Protein AF-A0A1J3HVV7-F1 (afdb_monomer_lite)

Structure (mmCIF, N/CA/C/O backbone):
data_AF-A0A1J3HVV7-F1
#
_entry.id   AF-A0A1J3HVV7-F1
#
loop_
_atom_site.group_PDB
_atom_site.id
_atom_site.type_symbol
_atom_site.label_atom_id
_atom_site.label_alt_id
_atom_site.label_comp_id
_atom_site.label_asym_id
_atom_site.label_entity_id
_atom_site.label_seq_id
_atom_site.pdbx_PDB_ins_code
_atom_site.Cartn_x
_atom_site.Cartn_y
_atom_site.Cartn_z
_atom_site.occupancy
_atom_site.B_iso_or_equiv
_atom_site.auth_seq_id
_atom_site.auth_comp_id
_atom_site.auth_asym_id
_atom_site.auth_atom_id
_atom_site.pdbx_PDB_model_num
ATOM 1 N N . PRO A 1 1 ? -12.719 -1.413 17.685 1.00 53.25 1 PRO A N 1
ATOM 2 C CA . PRO A 1 1 ? -11.487 -0.766 17.178 1.00 53.25 1 PRO A CA 1
ATOM 3 C C . PRO A 1 1 ? -11.743 -0.129 15.806 1.00 53.25 1 PRO A C 1
ATOM 5 O O . PRO A 1 1 ? -12.050 -0.845 14.857 1.00 53.25 1 PRO A O 1
ATOM 8 N N . GLU A 1 2 ? -11.685 1.200 15.722 1.00 62.75 2 GLU A N 1
ATOM 9 C CA . GLU A 1 2 ? -11.682 1.907 14.435 1.00 62.75 2 GLU A CA 1
ATOM 10 C C . GLU A 1 2 ? -10.367 1.632 13.701 1.00 62.75 2 GLU A C 1
ATOM 12 O O . GLU A 1 2 ? -9.304 1.584 14.318 1.00 62.75 2 GLU A O 1
ATOM 17 N N . ARG A 1 3 ? -10.441 1.402 12.387 1.00 71.06 3 ARG A N 1
ATOM 18 C CA . ARG A 1 3 ? -9.241 1.354 11.548 1.00 71.06 3 ARG A CA 1
ATOM 19 C C . ARG A 1 3 ? -8.810 2.784 11.263 1.00 71.06 3 ARG A C 1
ATOM 21 O O . ARG A 1 3 ? -9.602 3.560 10.746 1.00 71.06 3 ARG A O 1
ATOM 28 N N . ASP A 1 4 ? -7.553 3.089 11.538 1.00 82.56 4 ASP A N 1
ATOM 29 C CA . ASP A 1 4 ? -6.906 4.330 11.119 1.00 82.56 4 ASP A CA 1
ATOM 30 C C . ASP A 1 4 ? -5.933 4.078 9.950 1.00 82.56 4 ASP A C 1
ATOM 32 O O . ASP A 1 4 ? -5.664 2.938 9.549 1.00 82.56 4 ASP A O 1
ATOM 36 N N . THR A 1 5 ? -5.385 5.156 9.389 1.00 81.38 5 THR A N 1
ATOM 37 C CA . THR A 1 5 ? -4.381 5.107 8.314 1.00 81.38 5 THR A CA 1
ATOM 38 C C . THR A 1 5 ? -3.164 4.252 8.691 1.00 81.38 5 THR A C 1
ATOM 40 O O . THR A 1 5 ? -2.604 3.566 7.836 1.00 81.38 5 THR A O 1
ATOM 43 N N . VAL A 1 6 ? -2.761 4.241 9.967 1.00 84.75 6 VAL A N 1
ATOM 44 C CA . VAL A 1 6 ? -1.617 3.453 10.456 1.00 84.75 6 VAL A CA 1
ATOM 45 C C . VAL A 1 6 ? -1.926 1.957 10.381 1.00 84.75 6 VAL A C 1
ATOM 47 O O . VAL A 1 6 ? -1.095 1.173 9.922 1.00 84.75 6 VAL A O 1
ATOM 50 N N . THR A 1 7 ? -3.144 1.565 10.744 1.00 89.19 7 THR A N 1
ATOM 51 C CA . THR A 1 7 ? -3.630 0.184 10.687 1.00 89.19 7 THR A CA 1
ATOM 52 C C . THR A 1 7 ? -3.696 -0.320 9.247 1.00 89.19 7 THR A C 1
ATOM 54 O O . THR A 1 7 ? -3.235 -1.426 8.958 1.00 89.19 7 THR A O 1
ATOM 57 N N . TRP A 1 8 ? -4.213 0.493 8.320 1.00 91.25 8 TRP A N 1
ATOM 58 C CA . TRP A 1 8 ? -4.216 0.164 6.889 1.00 91.25 8 TRP A CA 1
ATOM 59 C C . TRP A 1 8 ? -2.804 -0.031 6.344 1.00 91.25 8 TRP A C 1
ATOM 61 O O . TRP A 1 8 ? -2.543 -1.019 5.658 1.00 91.25 8 TRP A O 1
ATOM 71 N N . ASN A 1 9 ? -1.880 0.858 6.706 1.00 88.12 9 ASN A N 1
ATOM 72 C CA . ASN A 1 9 ? -0.483 0.748 6.301 1.00 88.12 9 ASN A CA 1
ATOM 73 C C . ASN A 1 9 ? 0.162 -0.528 6.829 1.00 88.12 9 ASN A C 1
ATOM 75 O O . ASN A 1 9 ? 0.808 -1.237 6.066 1.00 88.12 9 ASN A O 1
ATOM 79 N N . ALA A 1 10 ? -0.038 -0.849 8.108 1.00 90.00 10 ALA A N 1
ATOM 80 C CA . ALA A 1 10 ? 0.502 -2.061 8.711 1.00 90.00 10 ALA A CA 1
ATOM 81 C C . ALA A 1 10 ? -0.023 -3.326 8.013 1.00 90.00 10 ALA A C 1
ATOM 83 O O . ALA A 1 10 ? 0.759 -4.231 7.715 1.00 90.00 10 ALA A O 1
ATOM 84 N N . LEU A 1 11 ? -1.321 -3.366 7.691 1.00 90.44 11 LEU A N 1
ATOM 85 C CA . LEU A 1 11 ? -1.923 -4.468 6.942 1.00 90.44 11 LEU A CA 1
ATOM 86 C C . LEU A 1 11 ? -1.325 -4.571 5.535 1.00 90.44 11 LEU A C 1
ATOM 88 O O . LEU A 1 11 ? -0.806 -5.620 5.172 1.00 90.44 11 LEU A O 1
ATOM 92 N N . ILE A 1 12 ? -1.319 -3.487 4.759 1.00 89.75 12 ILE A N 1
ATOM 93 C CA . ILE A 1 12 ? -0.800 -3.491 3.383 1.00 89.75 12 ILE A CA 1
ATOM 94 C C . ILE A 1 12 ? 0.687 -3.883 3.353 1.00 89.75 12 ILE A C 1
ATOM 96 O O . ILE A 1 12 ? 1.074 -4.729 2.547 1.00 89.75 12 ILE A O 1
ATOM 100 N N . CYS A 1 13 ? 1.504 -3.354 4.272 1.00 88.44 13 CYS A N 1
ATOM 101 C CA . CYS A 1 13 ? 2.902 -3.759 4.459 1.00 88.44 13 CYS A CA 1
ATOM 102 C C . CYS A 1 13 ? 3.032 -5.260 4.740 1.00 88.44 13 CYS A C 1
ATOM 104 O O . CYS A 1 13 ? 3.866 -5.937 4.141 1.00 88.44 13 CYS A O 1
ATOM 106 N N . GLY A 1 14 ? 2.226 -5.778 5.672 1.00 90.31 14 GLY A N 1
ATOM 107 C CA . GLY A 1 14 ? 2.265 -7.180 6.074 1.00 90.31 14 GLY A CA 1
ATOM 108 C C . GLY A 1 14 ? 1.910 -8.116 4.923 1.00 90.31 14 GLY A C 1
ATOM 109 O O . GLY A 1 14 ? 2.619 -9.089 4.687 1.00 90.31 14 GLY A O 1
ATOM 110 N N . TYR A 1 15 ? 0.857 -7.808 4.169 1.00 89.44 15 TYR A N 1
ATOM 111 C CA . TYR A 1 15 ? 0.453 -8.612 3.016 1.00 89.44 15 TYR A CA 1
ATOM 112 C C . TYR A 1 15 ? 1.475 -8.528 1.876 1.00 89.44 15 TYR A C 1
ATOM 114 O O . TYR A 1 15 ? 1.874 -9.563 1.346 1.00 89.44 15 TYR A O 1
ATOM 122 N N . SER A 1 16 ? 1.972 -7.326 1.565 1.00 85.06 16 SER A N 1
ATOM 123 C CA . SER A 1 16 ? 2.987 -7.112 0.526 1.00 85.06 16 SER A CA 1
ATOM 124 C C . SER A 1 16 ? 4.282 -7.881 0.819 1.00 85.06 16 SER A C 1
ATOM 126 O O . SER A 1 16 ? 4.754 -8.648 -0.017 1.00 85.06 16 SER A O 1
ATOM 128 N N . ARG A 1 17 ? 4.808 -7.790 2.051 1.00 85.50 17 ARG A N 1
ATOM 129 C CA . ARG A 1 17 ? 6.052 -8.477 2.450 1.00 85.50 17 ARG A CA 1
ATOM 130 C C . ARG A 1 17 ? 5.949 -10.004 2.424 1.00 85.50 17 ARG A C 1
ATOM 132 O O . ARG A 1 17 ? 6.963 -10.672 2.255 1.00 85.50 17 ARG A O 1
ATOM 139 N N . ASN A 1 18 ? 4.751 -10.551 2.609 1.00 87.62 18 ASN A N 1
ATOM 140 C CA . ASN A 1 18 ? 4.518 -11.995 2.624 1.00 87.62 18 ASN A CA 1
ATOM 141 C C . ASN A 1 18 ? 4.106 -12.560 1.249 1.00 87.62 18 ASN A C 1
ATOM 143 O O . ASN A 1 18 ? 3.722 -13.723 1.171 1.00 87.62 18 ASN A O 1
ATOM 147 N N . GLY A 1 19 ? 4.171 -11.763 0.174 1.00 84.25 19 GLY A N 1
ATOM 148 C CA . GLY A 1 19 ? 3.826 -12.213 -1.180 1.00 84.25 19 GLY A CA 1
ATOM 149 C C . GLY A 1 19 ? 2.319 -12.302 -1.450 1.00 84.25 19 GLY A C 1
ATOM 150 O O . GLY A 1 19 ? 1.905 -12.885 -2.447 1.00 84.25 19 GLY A O 1
ATOM 151 N N . TYR A 1 20 ? 1.482 -11.707 -0.595 1.00 87.06 20 TYR A N 1
ATOM 152 C CA . TYR A 1 20 ? 0.029 -11.613 -0.791 1.00 87.06 20 TYR A CA 1
ATOM 153 C C . TYR A 1 20 ? -0.341 -10.303 -1.487 1.00 87.06 20 TYR A C 1
ATOM 155 O O . TYR A 1 20 ? -1.089 -9.460 -0.993 1.00 87.06 20 TYR A O 1
ATOM 163 N N . GLU A 1 21 ? 0.236 -10.134 -2.663 1.00 81.50 21 GLU A N 1
ATOM 164 C CA . GLU A 1 21 ? 0.260 -8.915 -3.468 1.00 81.50 21 GLU A CA 1
ATOM 165 C C . GLU A 1 21 ? -1.150 -8.480 -3.891 1.00 81.50 21 GLU A C 1
ATOM 167 O O . GLU A 1 21 ? -1.557 -7.327 -3.730 1.00 81.50 21 GLU A O 1
ATOM 172 N N . CYS A 1 22 ? -1.951 -9.450 -4.339 1.00 83.94 22 CYS A N 1
ATOM 173 C CA . CYS A 1 22 ? -3.347 -9.240 -4.711 1.00 83.94 22 CYS A CA 1
ATOM 174 C C . CYS A 1 22 ? -4.211 -8.802 -3.521 1.00 83.94 22 CYS A C 1
ATOM 176 O O . CYS A 1 22 ? -5.133 -8.003 -3.682 1.00 83.94 22 CYS A O 1
ATOM 178 N N . ASP A 1 23 ? -3.938 -9.314 -2.324 1.00 89.06 23 ASP A N 1
ATOM 179 C CA . ASP A 1 23 ? -4.701 -8.969 -1.126 1.00 89.06 23 ASP A CA 1
ATOM 180 C C . ASP A 1 23 ? -4.263 -7.617 -0.553 1.00 89.06 23 ASP A C 1
ATOM 182 O O . ASP A 1 23 ? -5.117 -6.819 -0.166 1.00 89.06 23 ASP A O 1
ATOM 186 N N . ALA A 1 24 ? -2.967 -7.289 -0.620 1.00 88.56 24 ALA A N 1
ATOM 187 C CA . ALA A 1 24 ? -2.465 -5.939 -0.363 1.00 88.56 24 ALA A CA 1
ATOM 188 C C . ALA A 1 24 ? -3.146 -4.906 -1.2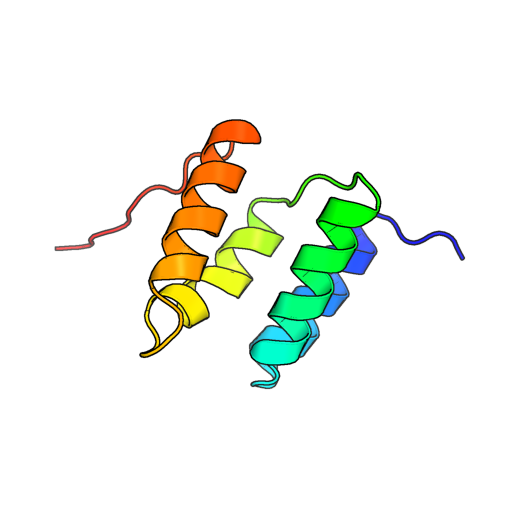82 1.00 88.56 24 ALA A C 1
ATOM 190 O O . ALA A 1 24 ? -3.552 -3.835 -0.824 1.00 88.56 24 ALA A O 1
ATOM 191 N N . TRP A 1 25 ? -3.358 -5.253 -2.556 1.00 85.94 25 TRP A N 1
ATOM 192 C CA . TRP A 1 25 ? -4.094 -4.414 -3.501 1.00 85.94 25 TRP A CA 1
ATOM 193 C C . TRP A 1 25 ? -5.569 -4.234 -3.120 1.00 85.94 25 TRP A C 1
ATOM 195 O O . TRP A 1 25 ? -6.075 -3.111 -3.101 1.00 85.94 25 TRP A O 1
ATOM 205 N N . LYS A 1 26 ? -6.278 -5.314 -2.762 1.00 89.56 26 LYS A N 1
ATOM 206 C CA . LYS A 1 26 ? -7.675 -5.223 -2.293 1.00 89.56 26 LYS A CA 1
ATOM 207 C C . LYS A 1 26 ? -7.797 -4.341 -1.049 1.00 89.56 26 LYS A C 1
ATOM 209 O O . LYS A 1 26 ? -8.735 -3.551 -0.950 1.00 89.56 26 LYS A O 1
ATOM 214 N N . LEU A 1 27 ? -6.841 -4.445 -0.122 1.00 90.88 27 LEU A N 1
ATOM 215 C CA . LEU A 1 27 ? -6.787 -3.605 1.073 1.00 90.88 27 LEU A CA 1
ATOM 216 C C . LEU A 1 27 ? -6.592 -2.127 0.714 1.00 90.88 27 LEU A C 1
ATOM 218 O O . LEU A 1 27 ? -7.294 -1.280 1.256 1.00 90.88 27 LEU A O 1
ATOM 222 N N . PHE A 1 28 ? -5.713 -1.817 -0.241 1.00 89.75 28 PHE A N 1
ATOM 223 C CA . PHE A 1 28 ? -5.541 -0.455 -0.749 1.00 89.75 28 PHE A CA 1
ATOM 224 C C . PHE A 1 28 ? -6.831 0.113 -1.360 1.00 89.75 28 PHE A C 1
ATOM 226 O O . PHE A 1 28 ? -7.225 1.231 -1.036 1.00 89.75 28 PHE A O 1
ATOM 233 N N . ILE A 1 29 ? -7.544 -0.660 -2.182 1.00 89.38 29 ILE A N 1
ATOM 234 C CA . ILE A 1 29 ? -8.834 -0.220 -2.736 1.00 89.38 29 ILE A CA 1
ATOM 235 C C . ILE A 1 29 ? -9.864 0.013 -1.622 1.00 89.38 29 ILE A C 1
ATOM 237 O O . ILE A 1 29 ? -10.559 1.029 -1.637 1.00 89.38 29 ILE A O 1
ATOM 241 N N . SER A 1 30 ? -9.935 -0.875 -0.626 1.00 91.88 30 SER A N 1
ATOM 242 C CA . SER A 1 30 ? -10.843 -0.702 0.513 1.00 91.88 30 SER A CA 1
ATOM 243 C C . SER A 1 30 ? -10.499 0.525 1.361 1.00 91.88 30 SER A C 1
ATOM 245 O O . SER A 1 30 ? -11.411 1.174 1.870 1.00 91.88 30 SER A O 1
ATOM 247 N N . MET A 1 31 ? -9.214 0.850 1.519 1.00 90.94 31 MET A N 1
ATOM 248 C CA . MET A 1 31 ? -8.756 2.061 2.201 1.00 90.94 31 MET A CA 1
ATOM 249 C C . MET A 1 31 ? -9.307 3.315 1.502 1.00 90.94 31 MET A C 1
ATOM 251 O O . MET A 1 31 ? -9.911 4.167 2.153 1.00 90.94 31 MET A O 1
ATOM 255 N N . LEU A 1 32 ? -9.190 3.379 0.170 1.00 88.62 32 LEU A N 1
ATOM 256 C CA . LEU A 1 32 ? -9.708 4.489 -0.639 1.00 88.62 32 LEU A CA 1
ATOM 257 C C . LEU A 1 32 ? -11.237 4.591 -0.588 1.00 88.62 32 LEU A C 1
ATOM 259 O O . LEU A 1 32 ? -11.776 5.685 -0.454 1.00 88.62 32 LEU A O 1
ATOM 263 N N . GLN A 1 33 ? -11.943 3.459 -0.672 1.00 90.00 33 GLN A N 1
ATOM 264 C CA . GLN A 1 33 ? -13.410 3.417 -0.607 1.00 90.00 33 GLN A CA 1
ATOM 265 C C . GLN A 1 33 ? -13.958 3.903 0.739 1.00 90.00 33 GLN A C 1
ATOM 267 O O . GLN A 1 33 ? -15.060 4.442 0.792 1.00 90.00 33 GLN A O 1
ATOM 272 N N . GLN A 1 34 ? -13.189 3.736 1.816 1.00 90.00 34 GLN A N 1
ATOM 273 C CA . GLN A 1 34 ? -13.529 4.244 3.146 1.00 90.00 34 GLN A CA 1
ATOM 274 C C . GLN A 1 34 ? -13.075 5.698 3.372 1.00 90.00 34 GLN A C 1
ATOM 276 O O . GLN A 1 34 ? -13.224 6.216 4.474 1.00 90.00 34 GLN A O 1
ATOM 281 N N . GLY A 1 35 ? -12.541 6.368 2.345 1.00 88.25 35 GLY A N 1
ATOM 282 C CA . GLY A 1 35 ? -12.144 7.776 2.407 1.00 88.25 35 GLY A CA 1
ATOM 283 C C . GLY A 1 35 ? -10.786 8.030 3.065 1.00 88.25 35 GLY A C 1
ATOM 284 O O . GLY A 1 35 ? -10.449 9.182 3.329 1.00 88.25 35 GLY A O 1
ATOM 285 N N . PHE A 1 36 ? -9.989 6.988 3.319 1.00 87.75 36 PHE A N 1
ATOM 286 C CA . PHE A 1 36 ? -8.642 7.153 3.860 1.00 87.75 36 PHE A CA 1
ATOM 287 C C . PHE A 1 36 ? -7.647 7.475 2.743 1.00 87.75 36 PHE A C 1
ATOM 289 O O . PHE A 1 36 ? -7.583 6.787 1.722 1.00 87.75 36 PHE A O 1
ATOM 296 N N . SER A 1 37 ? -6.816 8.493 2.969 1.00 85.50 37 SER A N 1
ATOM 297 C CA . SER A 1 37 ? -5.729 8.840 2.053 1.00 85.50 37 SER A CA 1
ATOM 298 C C . SER A 1 37 ? -4.523 7.923 2.258 1.00 85.50 37 SER A C 1
ATOM 300 O O . SER A 1 37 ? -4.038 7.804 3.390 1.00 85.50 37 SER A O 1
ATOM 302 N N . PRO A 1 38 ? -4.001 7.294 1.192 1.00 84.94 38 PRO A N 1
ATOM 303 C CA . PRO A 1 38 ? -2.779 6.514 1.273 1.00 84.94 38 PRO A CA 1
ATOM 304 C C . PRO A 1 38 ? -1.592 7.402 1.641 1.00 84.94 38 PRO A C 1
ATOM 306 O O . PRO A 1 38 ? -1.527 8.578 1.291 1.00 84.94 38 PRO A O 1
ATOM 309 N N . SER A 1 39 ? -0.640 6.814 2.354 1.00 85.50 39 SER A N 1
ATOM 310 C CA . SER A 1 39 ? 0.620 7.453 2.735 1.00 85.50 39 SER A CA 1
ATOM 311 C C . SER A 1 39 ? 1.745 7.057 1.778 1.00 85.50 39 SER A C 1
ATOM 313 O O . SER A 1 39 ? 1.627 6.069 1.048 1.00 85.50 39 SER A O 1
ATOM 315 N N . ALA A 1 40 ? 2.883 7.753 1.845 1.00 83.31 40 ALA A N 1
ATOM 316 C CA . ALA A 1 40 ? 4.091 7.366 1.112 1.00 83.31 40 ALA A CA 1
ATOM 317 C C . ALA A 1 40 ? 4.468 5.892 1.361 1.00 83.31 40 ALA A C 1
ATOM 319 O O . ALA A 1 40 ? 4.774 5.160 0.423 1.00 83.31 40 ALA A O 1
ATOM 320 N N . THR A 1 41 ? 4.346 5.420 2.606 1.00 84.56 41 THR A N 1
ATOM 321 C CA . THR A 1 41 ? 4.591 4.017 2.967 1.00 84.56 41 THR A CA 1
ATOM 322 C C . THR A 1 41 ? 3.642 3.070 2.241 1.00 84.56 41 THR A C 1
ATOM 324 O O . THR A 1 41 ? 4.082 2.060 1.701 1.00 84.56 41 THR A O 1
ATOM 327 N N . THR A 1 42 ? 2.346 3.385 2.186 1.00 85.06 42 THR A N 1
ATOM 328 C CA . THR A 1 42 ? 1.346 2.570 1.472 1.00 85.06 42 THR A CA 1
ATOM 329 C C . THR A 1 42 ? 1.766 2.364 0.025 1.00 85.06 42 THR A C 1
ATOM 331 O O . THR A 1 42 ? 1.789 1.249 -0.480 1.00 85.06 42 THR A O 1
ATOM 334 N N . LEU A 1 43 ? 2.149 3.463 -0.614 1.00 82.44 43 LEU A N 1
ATOM 335 C CA . LEU A 1 43 ? 2.492 3.526 -2.018 1.00 82.44 43 LEU A CA 1
ATOM 336 C C . LEU A 1 43 ? 3.790 2.777 -2.342 1.00 82.44 43 LEU A C 1
ATOM 338 O O . LEU A 1 43 ? 3.821 2.003 -3.296 1.00 82.44 43 LEU A O 1
ATOM 342 N N . VAL A 1 44 ? 4.828 2.929 -1.514 1.00 84.62 44 VAL A N 1
ATOM 343 C CA . VAL A 1 44 ? 6.099 2.201 -1.673 1.00 84.62 44 VAL A CA 1
ATOM 344 C C . VAL A 1 44 ? 5.891 0.688 -1.621 1.00 84.62 44 VAL A C 1
ATOM 346 O O . VAL A 1 44 ? 6.485 -0.037 -2.412 1.00 84.62 44 VAL A O 1
ATOM 349 N N . ASN A 1 45 ? 5.003 0.199 -0.752 1.00 83.06 45 ASN A N 1
ATOM 350 C CA . ASN A 1 45 ? 4.707 -1.234 -0.668 1.00 83.06 45 ASN A CA 1
ATOM 351 C C . ASN A 1 45 ? 3.893 -1.768 -1.856 1.00 83.06 45 ASN A C 1
ATOM 353 O O . ASN A 1 45 ? 3.809 -2.984 -2.014 1.00 83.06 45 ASN A O 1
ATOM 357 N N . LEU A 1 46 ? 3.298 -0.887 -2.670 1.00 82.88 46 LEU A N 1
ATOM 358 C CA . LEU A 1 46 ? 2.547 -1.242 -3.877 1.00 82.88 46 LEU A CA 1
ATOM 359 C C . LEU A 1 46 ? 3.375 -1.098 -5.167 1.00 82.88 46 LEU A C 1
ATOM 361 O O . LEU A 1 46 ? 2.998 -1.654 -6.200 1.00 82.88 46 LEU A O 1
ATOM 365 N N . LEU A 1 47 ? 4.503 -0.376 -5.126 1.00 78.06 47 LEU A N 1
ATOM 366 C CA . LEU A 1 47 ? 5.393 -0.180 -6.279 1.00 78.06 47 LEU A CA 1
ATOM 367 C C . LEU A 1 47 ? 5.867 -1.493 -6.929 1.00 78.06 47 LEU A C 1
ATOM 369 O O . LEU A 1 47 ? 5.831 -1.558 -8.159 1.00 78.06 47 LEU A O 1
ATOM 373 N N . PRO A 1 48 ? 6.254 -2.548 -6.177 1.00 75.81 48 PRO A N 1
ATOM 374 C CA . PRO A 1 48 ? 6.691 -3.809 -6.781 1.00 75.81 48 PRO A CA 1
ATOM 375 C C . PRO A 1 48 ? 5.626 -4.446 -7.682 1.00 75.81 48 PRO A C 1
ATOM 377 O O . PRO A 1 48 ? 5.957 -5.017 -8.720 1.00 75.81 48 PRO A O 1
ATOM 380 N N . PHE A 1 49 ? 4.345 -4.273 -7.343 1.00 74.19 49 PHE A N 1
ATOM 381 C CA . PHE A 1 49 ? 3.228 -4.805 -8.128 1.00 74.19 49 PHE A CA 1
ATOM 382 C C . PHE A 1 49 ? 3.103 -4.103 -9.470 1.00 74.19 49 PHE A C 1
ATOM 384 O O . PHE A 1 49 ? 2.813 -4.735 -10.473 1.00 74.19 49 PHE A O 1
ATOM 391 N N . CYS A 1 50 ? 3.400 -2.806 -9.529 1.00 70.81 50 CYS A N 1
ATOM 392 C CA . CYS A 1 50 ? 3.284 -2.014 -10.751 1.00 70.81 50 CYS A CA 1
ATOM 393 C C . CYS A 1 50 ? 4.269 -2.460 -11.850 1.00 70.81 50 CYS A C 1
ATOM 395 O O . CYS A 1 50 ? 4.018 -2.211 -13.030 1.00 70.81 50 CYS A O 1
ATOM 397 N N . GLY A 1 51 ? 5.374 -3.112 -11.465 1.00 69.69 51 GLY A N 1
ATOM 398 C CA . GLY A 1 51 ? 6.366 -3.683 -12.378 1.00 69.69 51 GLY A CA 1
ATOM 399 C C . GLY A 1 51 ? 6.079 -5.125 -12.814 1.00 69.69 51 GLY A C 1
ATOM 400 O O . GLY A 1 51 ? 6.732 -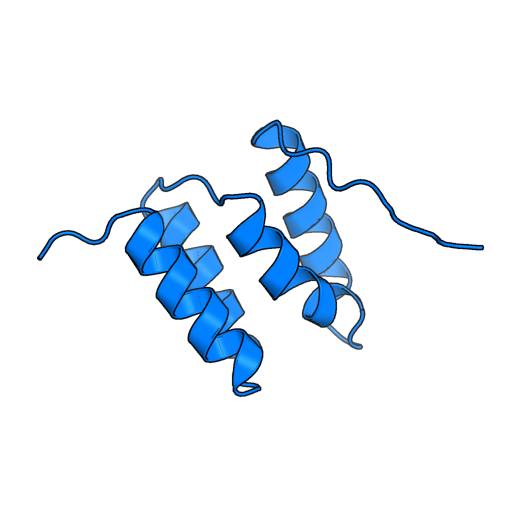5.616 -13.733 1.00 69.69 51 GLY A O 1
ATOM 401 N N . GLN A 1 52 ? 5.115 -5.811 -12.191 1.00 70.06 52 GLN A N 1
ATOM 402 C CA . GLN A 1 52 ? 4.747 -7.183 -12.546 1.00 70.06 52 GLN A CA 1
ATOM 403 C C . GLN A 1 52 ? 3.783 -7.222 -13.744 1.00 70.06 52 GLN A C 1
ATOM 405 O O . GLN A 1 52 ? 2.908 -6.368 -13.925 1.00 70.06 52 GLN A O 1
ATOM 410 N N . CYS A 1 53 ? 3.943 -8.245 -14.589 1.00 55.47 53 CYS A N 1
ATOM 411 C CA . CYS A 1 53 ? 3.128 -8.433 -15.788 1.00 55.47 53 CYS A CA 1
ATOM 412 C C . CYS A 1 53 ? 1.640 -8.584 -15.404 1.00 55.47 53 CYS A C 1
ATOM 414 O O . CYS A 1 53 ? 1.296 -9.450 -14.608 1.00 55.47 53 CYS A O 1
ATOM 416 N N . GLY A 1 54 ? 0.762 -7.728 -15.944 1.00 66.75 54 GLY A N 1
ATOM 417 C CA . GLY A 1 54 ? -0.678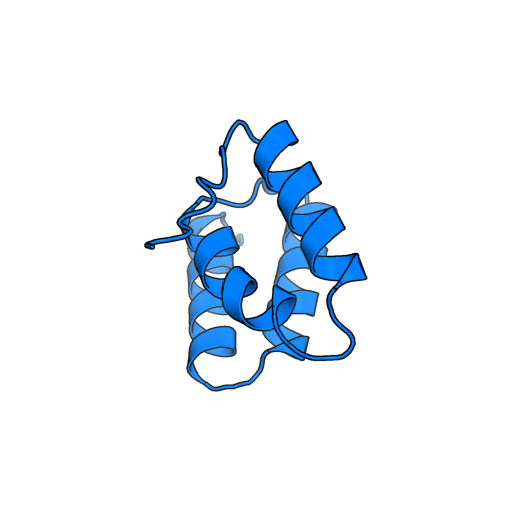 -7.699 -15.619 1.00 66.75 54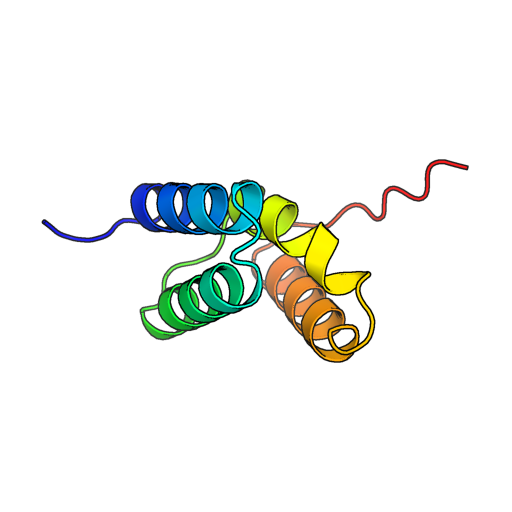 GLY A CA 1
ATOM 418 C C . GLY A 1 54 ? -1.125 -6.563 -14.686 1.00 66.75 54 GLY A C 1
ATOM 419 O O . GLY A 1 54 ? -2.327 -6.334 -14.545 1.00 66.75 54 GLY A O 1
ATOM 420 N N . PHE A 1 55 ? -0.180 -5.804 -14.118 1.00 68.19 55 PHE A N 1
ATOM 421 C CA . PHE A 1 55 ? -0.464 -4.717 -13.170 1.00 68.19 55 PHE A CA 1
ATOM 422 C C . PHE A 1 55 ? -0.060 -3.312 -13.660 1.00 68.19 55 PHE A C 1
ATOM 424 O O . PHE A 1 55 ? -0.137 -2.329 -12.924 1.00 68.19 55 PHE A O 1
ATOM 431 N N . VAL A 1 56 ? 0.326 -3.165 -14.930 1.00 69.62 56 VAL A N 1
ATOM 432 C CA . VAL A 1 56 ? 0.768 -1.877 -15.506 1.00 69.62 56 VAL A CA 1
ATOM 433 C C . VAL A 1 56 ? -0.346 -0.818 -15.497 1.00 69.62 56 VAL A C 1
ATOM 435 O O . VAL A 1 56 ? -0.091 0.364 -15.251 1.00 69.62 56 VAL A O 1
ATOM 438 N N . SER A 1 57 ? -1.600 -1.214 -15.741 1.00 73.62 57 SER A N 1
ATOM 439 C CA . SER A 1 57 ? -2.760 -0.316 -15.619 1.00 73.62 57 SER A CA 1
ATOM 440 C C . SER A 1 57 ? -2.953 0.179 -14.184 1.00 73.62 57 SER A C 1
ATOM 442 O O . SER A 1 57 ? -3.236 1.354 -13.963 1.00 73.62 57 SER A O 1
ATOM 444 N N . GLN A 1 58 ? -2.732 -0.706 -13.219 1.00 75.56 58 GLN A N 1
ATOM 445 C CA . GLN A 1 58 ? -2.840 -0.468 -11.789 1.00 75.56 58 GLN A CA 1
ATOM 446 C C . GLN A 1 58 ? -1.726 0.478 -11.324 1.00 75.56 58 GLN A C 1
ATOM 448 O O . GLN A 1 58 ? -1.991 1.399 -10.552 1.00 75.56 58 GLN A O 1
ATOM 453 N N . GLY A 1 59 ? -0.518 0.348 -11.881 1.00 74.00 59 GLY A N 1
ATOM 454 C CA . GLY A 1 59 ? 0.581 1.284 -11.644 1.00 74.00 59 GLY A CA 1
ATOM 455 C C . GLY A 1 59 ? 0.286 2.712 -12.095 1.00 74.00 59 GLY A C 1
ATOM 456 O O . GLY A 1 59 ? 0.587 3.660 -11.371 1.00 74.00 59 GLY A O 1
ATOM 457 N N . ARG A 1 60 ? -0.404 2.890 -13.229 1.00 78.06 60 ARG A N 1
ATOM 458 C CA . ARG A 1 60 ? -0.899 4.214 -13.645 1.00 78.06 60 ARG A CA 1
ATOM 459 C C . ARG A 1 60 ? -1.915 4.791 -12.659 1.00 78.06 60 ARG A C 1
ATOM 461 O O . ARG A 1 60 ? -1.844 5.979 -12.346 1.00 78.06 60 ARG A O 1
ATOM 468 N N . SER A 1 61 ? -2.835 3.971 -12.147 1.00 80.94 61 SER A N 1
ATOM 469 C CA . SER A 1 61 ? -3.802 4.407 -11.130 1.00 80.94 61 SER A CA 1
ATOM 470 C C . SER A 1 61 ? -3.111 4.836 -9.836 1.00 80.94 61 SER A C 1
ATOM 472 O O . SER A 1 61 ? -3.427 5.897 -9.304 1.00 80.94 61 SER A O 1
ATOM 474 N N . VAL A 1 62 ? -2.136 4.055 -9.368 1.00 79.38 62 VAL A N 1
ATOM 475 C CA . VAL A 1 62 ? -1.316 4.365 -8.187 1.00 79.38 62 VAL A CA 1
ATOM 476 C C . VAL A 1 62 ? -0.580 5.691 -8.356 1.00 79.38 62 VAL A C 1
ATOM 478 O O . VAL A 1 62 ? -0.637 6.529 -7.461 1.00 79.38 62 VAL A O 1
ATOM 481 N N . HIS A 1 63 ? 0.025 5.926 -9.521 1.00 79.50 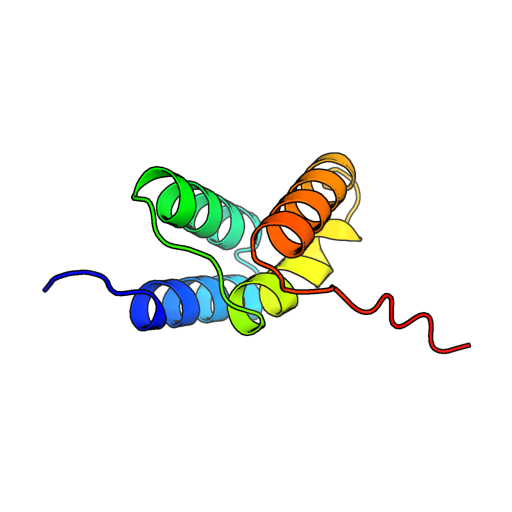63 HIS A N 1
ATOM 482 C CA . HIS A 1 63 ? 0.715 7.180 -9.821 1.00 79.50 63 HIS A CA 1
ATOM 483 C C . HIS A 1 63 ? -0.239 8.389 -9.795 1.00 79.50 63 HIS A C 1
ATOM 485 O O . HIS A 1 63 ? 0.066 9.419 -9.199 1.00 79.50 63 HIS A O 1
ATOM 491 N N . GLY A 1 64 ? -1.437 8.255 -10.378 1.00 81.81 64 GLY A N 1
ATOM 492 C CA . GLY A 1 64 ? -2.458 9.308 -10.339 1.00 81.81 64 GLY A CA 1
ATOM 493 C C . GLY A 1 64 ? -2.997 9.587 -8.931 1.00 81.81 64 GLY A C 1
ATOM 494 O O . GLY A 1 64 ? -3.289 10.736 -8.601 1.00 81.81 64 GLY A O 1
ATOM 495 N N . ILE A 1 65 ? -3.115 8.555 -8.089 1.00 81.81 65 ILE A N 1
ATOM 496 C CA . ILE A 1 65 ? -3.508 8.702 -6.680 1.00 81.81 65 ILE A CA 1
ATOM 497 C C . ILE A 1 65 ? -2.404 9.412 -5.896 1.00 81.81 65 ILE A C 1
ATOM 499 O O . ILE A 1 65 ? -2.703 10.345 -5.160 1.00 81.81 65 ILE A O 1
ATOM 503 N N . ALA A 1 66 ? -1.143 9.035 -6.106 1.00 78.81 66 ALA A N 1
ATOM 504 C CA . ALA A 1 66 ? 0.006 9.677 -5.478 1.00 78.81 66 ALA A CA 1
ATOM 505 C C . ALA A 1 66 ? 0.044 11.185 -5.782 1.00 78.81 66 ALA A C 1
ATOM 507 O O . ALA A 1 66 ? 0.051 12.000 -4.859 1.00 78.81 66 ALA A O 1
ATOM 508 N N . ALA A 1 67 ? -0.089 11.555 -7.061 1.00 79.31 67 ALA A N 1
ATOM 509 C CA . ALA A 1 67 ? -0.148 12.950 -7.494 1.00 79.31 67 ALA A CA 1
ATOM 510 C C . ALA A 1 67 ? -1.314 13.725 -6.851 1.00 79.31 67 ALA A C 1
ATOM 512 O O . ALA A 1 67 ? -1.131 14.843 -6.375 1.00 79.31 67 ALA A O 1
ATOM 513 N N . LYS A 1 68 ? -2.512 13.126 -6.775 1.00 78.19 68 LYS A N 1
ATOM 514 C CA . LYS A 1 68 ? -3.676 13.742 -6.108 1.00 78.19 68 LYS A CA 1
ATOM 515 C C . LYS A 1 68 ? -3.495 13.898 -4.601 1.00 78.19 68 LYS A C 1
ATOM 517 O O . LYS A 1 68 ? -4.029 14.838 -4.023 1.00 78.19 68 LYS A O 1
ATOM 522 N N . SER A 1 69 ? -2.769 12.984 -3.969 1.00 72.19 69 SER A N 1
ATOM 523 C CA . SER A 1 69 ? -2.463 13.027 -2.540 1.00 72.19 69 SER A CA 1
ATOM 524 C C . SER A 1 69 ? -1.286 13.953 -2.203 1.00 72.19 69 SER A C 1
ATOM 526 O O . SER A 1 69 ? -0.931 14.052 -1.032 1.00 72.19 69 SER A O 1
ATOM 528 N N . GLY A 1 70 ? -0.678 14.625 -3.193 1.00 73.44 70 GLY A N 1
ATOM 529 C CA . GLY A 1 70 ? 0.521 15.452 -2.999 1.00 73.44 70 GLY A CA 1
ATOM 530 C C . GLY A 1 70 ? 1.778 14.633 -2.687 1.00 73.44 70 GLY A C 1
ATOM 531 O O . GLY A 1 70 ? 2.766 15.169 -2.195 1.00 73.44 70 GLY A O 1
ATOM 532 N N . LEU A 1 71 ? 1.728 13.325 -2.941 1.00 68.75 71 LEU A N 1
ATOM 533 C CA . LEU A 1 71 ? 2.838 12.400 -2.790 1.00 68.75 71 LEU A CA 1
ATOM 534 C C . LEU A 1 71 ? 3.464 12.237 -4.174 1.00 68.75 71 LEU A C 1
ATOM 536 O O . LEU A 1 71 ? 3.044 11.388 -4.956 1.00 68.75 71 LEU A O 1
ATOM 540 N N . GLU A 1 72 ? 4.436 13.078 -4.513 1.00 63.06 72 GLU A N 1
ATOM 541 C CA . GLU A 1 72 ? 5.219 12.869 -5.729 1.00 63.06 72 GLU A CA 1
ATOM 542 C C . GLU A 1 72 ? 5.981 11.544 -5.589 1.00 63.06 72 GLU A C 1
ATOM 544 O O . GLU A 1 72 ? 6.877 11.398 -4.757 1.00 63.06 72 GLU A O 1
ATOM 549 N N . MET A 1 73 ? 5.581 10.533 -6.367 1.00 59.72 73 MET A N 1
ATOM 550 C CA . MET A 1 73 ? 6.403 9.342 -6.542 1.00 59.72 73 MET A CA 1
ATOM 551 C C . MET A 1 73 ? 7.592 9.741 -7.394 1.00 59.72 73 MET A C 1
ATOM 553 O O . MET A 1 73 ? 7.506 9.731 -8.622 1.00 59.72 73 MET A O 1
ATOM 557 N N . ASP A 1 74 ? 8.683 10.096 -6.728 1.00 53.59 74 ASP A N 1
ATOM 558 C CA . ASP A 1 74 ? 9.968 10.289 -7.374 1.00 53.59 74 ASP A CA 1
ATOM 559 C C . ASP A 1 74 ? 10.292 9.007 -8.151 1.00 53.59 74 ASP A C 1
ATOM 561 O O . ASP A 1 74 ? 10.461 7.922 -7.582 1.00 53.59 74 ASP A O 1
ATOM 565 N N . SER A 1 75 ? 10.262 9.097 -9.480 1.00 49.88 75 SER A N 1
ATOM 566 C CA . SER A 1 75 ? 10.658 8.000 -10.345 1.00 49.88 75 SER A CA 1
ATOM 567 C C . SER A 1 75 ? 12.160 7.821 -10.172 1.00 49.88 75 SER A C 1
ATOM 569 O O . SER A 1 75 ? 12.942 8.406 -10.921 1.00 49.88 75 SER A O 1
ATOM 571 N N . GLN A 1 76 ? 12.586 7.034 -9.183 1.00 51.38 76 GLN A N 1
ATOM 572 C CA . GLN A 1 76 ? 13.988 6.657 -9.053 1.00 51.38 76 GLN A CA 1
ATOM 573 C C . GLN A 1 76 ? 14.353 5.669 -10.166 1.00 51.38 76 GLN A C 1
ATOM 575 O O . GLN A 1 76 ? 14.531 4.474 -9.942 1.00 51.38 76 GLN A O 1
ATOM 580 N N . VAL A 1 77 ? 14.508 6.191 -11.383 1.00 39.75 77 VAL A N 1
ATOM 581 C CA . VAL A 1 77 ? 15.464 5.655 -12.347 1.00 39.75 77 VAL A CA 1
ATOM 582 C C . VAL A 1 77 ? 16.836 6.018 -11.790 1.00 39.75 77 VAL A C 1
ATOM 584 O O . VAL A 1 77 ? 17.359 7.105 -12.024 1.00 39.75 77 VAL A O 1
ATOM 587 N N . LYS A 1 78 ? 17.403 5.123 -10.980 1.00 40.00 78 LYS A N 1
ATOM 588 C CA . LYS A 1 78 ? 18.849 5.126 -10.771 1.00 40.00 78 LYS A CA 1
ATOM 589 C C . LYS A 1 78 ? 19.468 4.526 -12.031 1.00 40.00 78 LYS A C 1
ATOM 591 O O . LYS A 1 78 ? 19.334 3.327 -12.259 1.00 40.00 78 LYS A O 1
ATOM 596 N N . ASN A 1 79 ? 20.024 5.414 -12.854 1.00 34.19 79 ASN A N 1
ATOM 597 C CA . ASN A 1 79 ? 20.980 5.089 -13.912 1.00 34.19 79 ASN A CA 1
ATOM 598 C C . ASN A 1 79 ? 22.213 4.407 -13.306 1.00 34.19 79 ASN A C 1
ATOM 600 O O . ASN A 1 79 ? 22.642 4.874 -12.223 1.00 34.19 79 ASN A O 1
#

InterPro domains:
  IPR002885 Pentatricopeptide repeat [PF13041] (3-45)
  IPR002885 Pentatricopeptide repeat [PS51375] (4-38)
  IPR002885 Pentatricopeptide repeat [TIGR00756] (6-40)
  IPR011990 Tetratricopeptide-like helical domain superfamily [G3DSA:1.25.4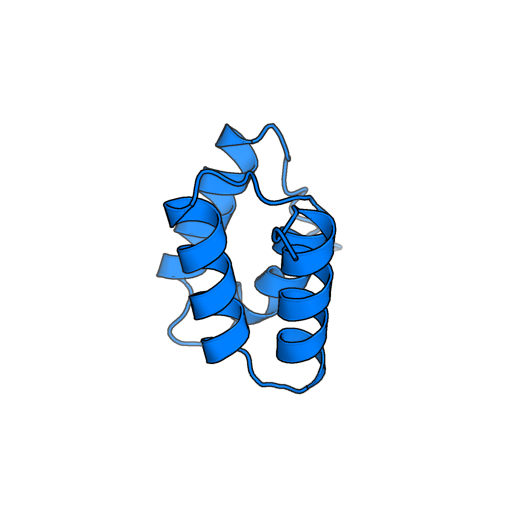0.10] (1-79)
  IPR046960 Pentatricopeptide repeat-containing protein At4g14850-like, plant [PTHR47926] (3-79)

Organism: Noccaea caerulescens (NCBI:txid107243)

Foldseek 3Di:
DDDDLVNLLVVLLVCLVVVVLVVSVVSVVVCVVVVHQHDPSSLVSNVVVCPDPPCVVVVVVSCVSCVVSVNHPPPPPPD

Secondary structure (DSSP, 8-state):
----HHHHHHHHHHHHHTT-HHHHHHHHHHHHHTTPPPPHHHHHTTHHHHTSTT-HHHHHHHHHHHHHTT---------

pLDDT: mean 78.17, std 13.07, range [34.19, 91.88]

Sequence (79 aa):
PERDTVTWNALICGYSRNGYECDAWKLFISMLQQGFSPSATTLVNLLPFCGQCGFVSQGRSVHGIAAKSGLEMDSQVKN

Radius of gyration: 12.21 Å; chains: 1; bounding box: 34×28×33 Å